Protein AF-A0A922P229-F1 (afdb_monomer)

Mean predicted aligned error: 8.03 Å

Organism: NCBI:txid1509405

Sequence (83 aa):
MLENENEKDKESHRRALALEGVMLLLIDGLAARGTISADEAEDMLRILSKSSDFSAARASGSLRIVNQLRRLRGGDGLATPGA

Radius of gyration: 17.43 Å; Cα contacts (8 Å, |Δi|>4): 48; chains: 1; bounding box: 57×18×44 Å

Foldseek 3Di:
DVVVVVVVVVVVVVVVVVVLVVVLVVLLVCCLVVVDDLVVSLVVLVVQLVPDVVSVVSSVVSNVSSVVSCCVVVPVVVPPPPD

Solvent-accessible surface area (backbone atoms only — not comparable to full-atom values): 4659 Å² total; per-residue (Å²): 121,71,68,65,54,56,52,51,52,53,51,53,50,53,50,51,56,49,52,50,54,51,50,53,53,48,43,51,52,33,34,75,72,61,79,39,51,46,66,62,41,46,54,56,36,59,56,48,28,72,75,38,74,69,37,28,59,55,31,53,55,52,48,52,50,39,52,50,51,44,43,55,71,73,56,53,64,74,73,54,92,87,122

Secondary structure (DSSP, 8-state):
-HHHHHHHHHHHHHHHHHHHHHHHHHHHHHHHHTSS-HHHHHHHHHHHTTS-HHHHHHHHHHHHHHHHHHHHHTTGGG--TT-

Structure (mmCIF, N/CA/C/O backbone):
data_AF-A0A922P229-F1
#
_entry.id   AF-A0A922P229-F1
#
loop_
_atom_site.group_PDB
_atom_site.id
_atom_site.type_symbol
_atom_site.label_atom_id
_atom_site.label_alt_id
_atom_site.label_comp_id
_atom_site.label_asym_id
_atom_site.label_entity_id
_atom_site.label_seq_id
_atom_site.pdbx_PDB_ins_code
_atom_site.Cartn_x
_atom_site.Cartn_y
_atom_site.Cartn_z
_atom_site.occupancy
_atom_site.B_iso_or_equiv
_atom_site.auth_seq_id
_atom_site.auth_comp_id
_atom_site.auth_asym_id
_atom_site.auth_atom_id
_atom_site.pdbx_PDB_model_num
ATOM 1 N N . MET A 1 1 ? 26.708 -4.523 -29.082 1.00 56.22 1 MET A N 1
ATOM 2 C CA . MET A 1 1 ? 26.881 -4.601 -27.611 1.00 56.22 1 MET A CA 1
ATOM 3 C C . MET A 1 1 ? 25.918 -3.694 -26.840 1.00 56.22 1 MET A C 1
ATOM 5 O O . MET A 1 1 ? 25.501 -4.114 -25.776 1.00 56.22 1 MET A O 1
ATOM 9 N N . LEU A 1 2 ? 25.496 -2.538 -27.376 1.00 60.22 2 LEU A N 1
ATOM 10 C CA . LEU A 1 2 ? 24.592 -1.589 -26.693 1.00 60.22 2 LEU A CA 1
ATOM 11 C C . LEU A 1 2 ? 23.125 -2.055 -26.528 1.00 60.22 2 LEU A C 1
ATOM 13 O O . LEU A 1 2 ? 22.467 -1.667 -25.571 1.00 60.22 2 LEU A O 1
ATOM 17 N N . GLU A 1 3 ? 22.596 -2.905 -27.417 1.00 62.38 3 GLU A N 1
ATOM 18 C CA . GLU A 1 3 ? 21.208 -3.407 -27.294 1.00 62.38 3 GLU A CA 1
ATOM 19 C C . GLU A 1 3 ? 20.993 -4.282 -26.050 1.00 62.38 3 GLU A C 1
ATOM 21 O O . GLU A 1 3 ? 19.953 -4.197 -25.402 1.00 62.38 3 GLU A O 1
ATOM 26 N N . ASN A 1 4 ? 22.005 -5.066 -25.674 1.00 64.25 4 ASN A N 1
ATOM 27 C CA . ASN A 1 4 ? 21.917 -6.039 -24.583 1.00 64.25 4 ASN A CA 1
ATOM 28 C C . ASN A 1 4 ? 21.865 -5.369 -23.194 1.00 64.25 4 ASN A C 1
ATOM 30 O O . ASN A 1 4 ? 21.319 -5.927 -22.244 1.00 64.25 4 ASN A O 1
ATOM 34 N N . GLU A 1 5 ? 22.438 -4.169 -23.063 1.00 66.94 5 GLU A N 1
ATOM 35 C CA . GLU A 1 5 ? 22.378 -3.371 -21.830 1.00 66.94 5 GLU A CA 1
ATOM 36 C C . GLU A 1 5 ? 20.995 -2.731 -21.662 1.00 66.94 5 GLU A C 1
ATOM 38 O O . GLU A 1 5 ? 20.384 -2.838 -20.601 1.00 66.94 5 GLU A O 1
ATOM 43 N N . ASN A 1 6 ? 20.427 -2.197 -22.747 1.00 75.62 6 ASN A N 1
ATOM 44 C CA . ASN A 1 6 ? 19.092 -1.598 -22.741 1.00 75.62 6 ASN A CA 1
ATOM 45 C C . ASN A 1 6 ? 17.984 -2.625 -22.421 1.00 75.62 6 ASN A C 1
ATOM 47 O O . ASN A 1 6 ? 17.003 -2.316 -21.744 1.00 75.62 6 ASN A O 1
ATOM 51 N N . GLU A 1 7 ? 18.122 -3.872 -22.881 1.00 79.88 7 GLU A N 1
ATOM 52 C CA . GLU A 1 7 ? 17.187 -4.945 -22.520 1.00 79.88 7 GLU A CA 1
ATOM 53 C C . GLU A 1 7 ? 17.269 -5.332 -21.038 1.00 79.88 7 GLU A C 1
ATOM 55 O O . GLU A 1 7 ? 16.230 -5.537 -20.397 1.00 79.88 7 GLU A O 1
ATOM 60 N N . LYS A 1 8 ? 18.478 -5.371 -20.464 1.00 82.44 8 LYS A N 1
ATOM 61 C CA . LYS A 1 8 ? 18.679 -5.634 -19.031 1.00 82.44 8 LYS A CA 1
ATOM 62 C C . LYS A 1 8 ? 18.080 -4.543 -18.151 1.00 82.44 8 LYS A C 1
ATOM 64 O O . LYS A 1 8 ? 17.452 -4.868 -17.140 1.00 82.44 8 LYS A O 1
ATOM 69 N N . ASP A 1 9 ? 18.214 -3.282 -18.543 1.00 84.56 9 ASP A N 1
ATOM 70 C CA . ASP A 1 9 ? 17.646 -2.158 -17.796 1.00 84.56 9 ASP A CA 1
ATOM 71 C C . ASP A 1 9 ? 16.114 -2.184 -17.830 1.00 84.56 9 ASP A C 1
ATOM 73 O O . ASP A 1 9 ? 15.459 -2.042 -16.794 1.00 84.56 9 ASP A O 1
ATOM 77 N N . LYS A 1 10 ? 15.521 -2.483 -18.993 1.00 87.56 10 LYS A N 1
ATOM 78 C CA . LYS A 1 10 ? 14.063 -2.651 -19.135 1.00 87.56 10 LYS A CA 1
ATOM 79 C C . LYS A 1 10 ? 13.522 -3.820 -18.316 1.00 87.56 10 LYS A C 1
ATOM 81 O O . LYS A 1 10 ? 12.447 -3.717 -17.724 1.00 87.56 10 LYS A O 1
ATOM 86 N N . GLU A 1 11 ? 14.221 -4.950 -18.291 1.00 88.56 11 GLU A N 1
ATOM 87 C CA . GLU A 1 11 ? 13.838 -6.104 -17.472 1.00 88.56 11 GLU A CA 1
ATOM 88 C C . GLU A 1 11 ? 13.948 -5.794 -15.975 1.00 88.56 11 GLU A C 1
ATOM 90 O O . GLU A 1 11 ? 13.021 -6.081 -15.216 1.00 88.56 11 GLU A O 1
ATOM 95 N N . SER A 1 12 ? 15.033 -5.143 -15.558 1.00 87.31 12 SER A N 1
ATOM 96 C CA . SER A 1 12 ? 15.234 -4.727 -14.166 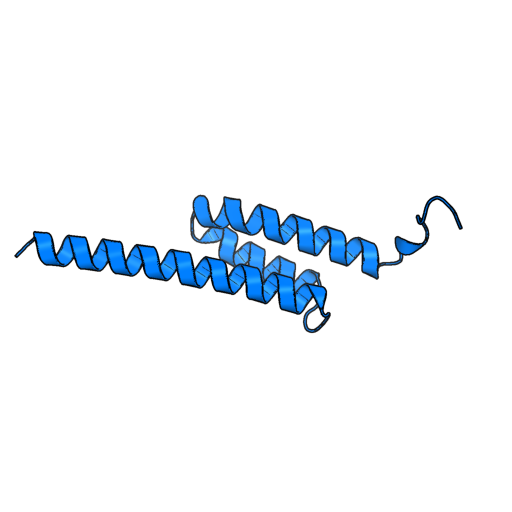1.00 87.31 12 SER A CA 1
ATOM 97 C C . SER A 1 12 ? 14.149 -3.749 -13.717 1.00 87.31 12 SER A C 1
ATOM 99 O O . SER A 1 12 ? 13.572 -3.918 -12.643 1.00 87.31 12 SER A O 1
ATOM 101 N N . HIS A 1 13 ? 13.788 -2.794 -14.577 1.00 86.06 13 HIS A N 1
ATOM 102 C CA . HIS A 1 13 ? 12.690 -1.867 -14.327 1.00 86.06 13 HIS A CA 1
ATOM 103 C C . HIS A 1 13 ? 11.343 -2.593 -14.190 1.00 86.06 13 HIS A C 1
ATOM 105 O O . HIS A 1 13 ? 10.621 -2.376 -13.218 1.00 86.06 13 HIS A O 1
ATOM 111 N N . ARG A 1 14 ? 11.016 -3.525 -15.099 1.00 87.25 14 ARG A N 1
ATOM 112 C CA . ARG A 1 14 ? 9.783 -4.332 -15.004 1.00 87.25 14 ARG A CA 1
ATOM 113 C C . ARG A 1 14 ? 9.708 -5.125 -13.699 1.00 87.25 14 ARG A C 1
ATOM 115 O O . ARG A 1 14 ? 8.654 -5.148 -13.063 1.00 87.25 14 ARG A O 1
ATOM 122 N N . ARG A 1 15 ? 10.815 -5.740 -13.274 1.00 90.62 15 ARG A N 1
ATOM 123 C CA . ARG A 1 15 ? 10.886 -6.482 -12.005 1.00 90.62 15 ARG A CA 1
ATOM 124 C C . ARG A 1 15 ? 10.704 -5.577 -10.796 1.00 90.62 15 ARG A C 1
ATOM 126 O O . ARG A 1 15 ? 9.975 -5.952 -9.883 1.00 90.62 15 ARG A O 1
ATOM 133 N N . ALA A 1 16 ? 11.306 -4.389 -10.807 1.00 87.38 16 ALA A N 1
ATOM 134 C CA . ALA A 1 16 ? 11.123 -3.407 -9.743 1.00 87.38 16 ALA A CA 1
ATOM 135 C C . ALA A 1 16 ? 9.643 -3.007 -9.601 1.00 87.38 16 ALA A C 1
ATOM 137 O O . ALA A 1 16 ? 9.100 -3.037 -8.499 1.00 87.38 16 ALA A O 1
ATOM 138 N N . LEU A 1 17 ? 8.957 -2.742 -10.719 1.00 86.94 17 LEU A N 1
ATOM 139 C CA . LEU A 1 17 ? 7.530 -2.404 -10.711 1.00 86.94 17 LEU A CA 1
ATOM 140 C C . LEU A 1 17 ? 6.637 -3.552 -10.225 1.00 86.94 17 LEU A C 1
ATOM 142 O O . LEU A 1 17 ? 5.606 -3.292 -9.597 1.00 86.94 17 LEU A O 1
ATOM 146 N N . ALA A 1 18 ? 6.992 -4.799 -10.542 1.00 89.94 18 ALA A N 1
ATOM 147 C CA . ALA A 1 18 ? 6.275 -5.982 -10.072 1.00 89.94 18 ALA A CA 1
ATOM 148 C C . ALA A 1 18 ? 6.470 -6.186 -8.564 1.00 89.94 18 ALA A C 1
ATOM 150 O O . ALA A 1 18 ? 5.497 -6.410 -7.846 1.00 89.94 18 ALA A O 1
ATOM 151 N N . LEU A 1 19 ? 7.708 -6.050 -8.079 1.00 90.81 19 LEU A N 1
ATOM 152 C CA . LEU A 1 19 ? 8.038 -6.137 -6.658 1.00 90.81 19 LEU A CA 1
ATOM 153 C C . LEU A 1 19 ? 7.282 -5.083 -5.849 1.00 90.81 19 LEU A C 1
ATOM 155 O O . LEU A 1 19 ? 6.717 -5.392 -4.803 1.00 90.81 19 LEU A O 1
ATOM 159 N N . GLU A 1 20 ? 7.223 -3.858 -6.357 1.00 89.19 20 GLU A N 1
ATOM 160 C CA . GLU A 1 20 ? 6.441 -2.793 -5.744 1.00 89.19 20 GLU A CA 1
ATOM 161 C C . GLU A 1 20 ? 4.949 -3.148 -5.669 1.00 89.19 20 GLU A C 1
ATOM 163 O O . GLU A 1 20 ? 4.329 -2.989 -4.620 1.00 89.19 20 GLU A O 1
ATOM 168 N N . GLY A 1 21 ? 4.374 -3.687 -6.749 1.00 89.75 21 GLY A N 1
ATOM 169 C CA . GLY A 1 21 ? 2.983 -4.143 -6.748 1.00 89.75 21 GLY A CA 1
ATOM 170 C C . GLY A 1 21 ? 2.716 -5.229 -5.700 1.00 89.75 21 GLY A C 1
ATOM 171 O O . GLY A 1 21 ? 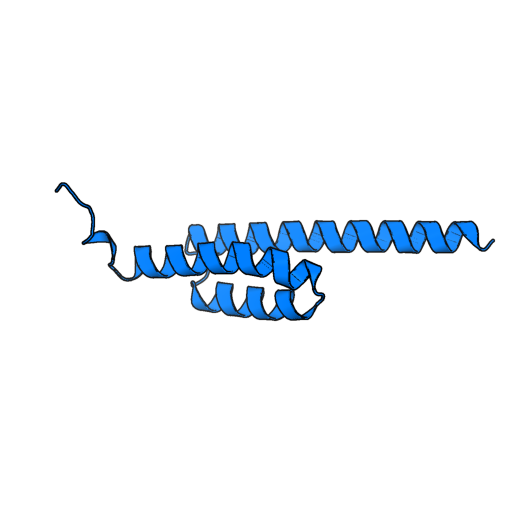1.703 -5.182 -5.005 1.00 89.75 21 GLY A O 1
ATOM 172 N N . VAL A 1 22 ? 3.649 -6.173 -5.538 1.00 94.19 22 VAL A N 1
ATOM 173 C CA . VAL A 1 22 ? 3.579 -7.206 -4.492 1.00 94.19 22 VAL A CA 1
ATOM 174 C C . VAL A 1 22 ? 3.653 -6.584 -3.098 1.00 94.19 22 VAL A C 1
ATOM 176 O O . VAL A 1 22 ? 2.880 -6.973 -2.226 1.00 94.19 22 VAL A O 1
ATOM 179 N N . MET A 1 23 ? 4.533 -5.605 -2.885 1.00 93.75 23 MET A N 1
ATOM 180 C CA . MET A 1 23 ? 4.655 -4.918 -1.596 1.00 93.75 23 MET A CA 1
ATOM 181 C C . MET A 1 23 ? 3.365 -4.203 -1.205 1.00 93.75 23 MET A C 1
ATOM 183 O O . MET A 1 23 ? 2.920 -4.350 -0.071 1.00 93.75 23 MET A O 1
ATOM 187 N N . LEU A 1 24 ? 2.723 -3.498 -2.139 1.00 93.56 24 LEU A N 1
ATOM 188 C CA . LEU A 1 24 ? 1.436 -2.845 -1.883 1.00 93.56 24 LEU A CA 1
ATOM 189 C C . LEU A 1 24 ? 0.362 -3.861 -1.472 1.00 93.56 24 LEU A C 1
ATOM 191 O O . LEU A 1 24 ? -0.294 -3.685 -0.449 1.00 93.56 24 LEU A O 1
ATOM 195 N N . LEU A 1 25 ? 0.249 -4.972 -2.207 1.00 93.62 25 LEU A N 1
ATOM 196 C CA . LEU A 1 25 ? -0.714 -6.032 -1.900 1.00 93.62 25 LEU A CA 1
ATOM 197 C C . LEU A 1 25 ? -0.440 -6.701 -0.542 1.00 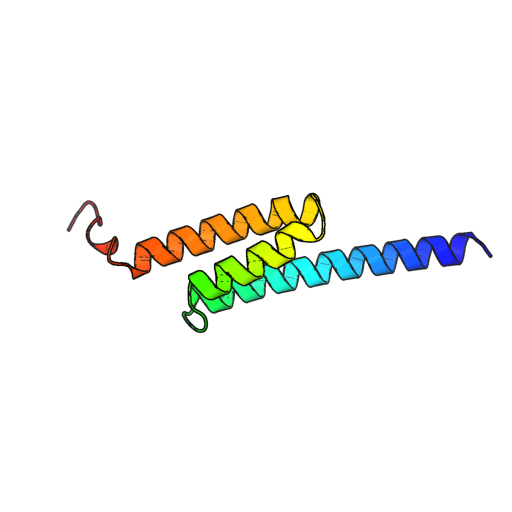93.62 25 LEU A C 1
ATOM 199 O O . LEU A 1 25 ? -1.375 -7.051 0.182 1.00 93.62 25 LEU A O 1
ATOM 203 N N . LEU A 1 26 ? 0.833 -6.874 -0.179 1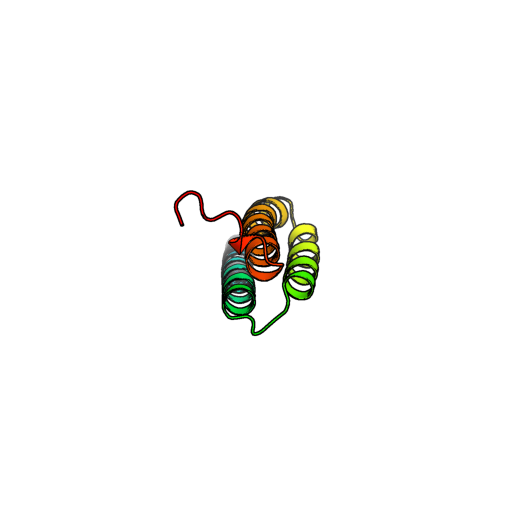.00 96.56 26 LEU A N 1
ATOM 204 C CA . LEU A 1 26 ? 1.224 -7.390 1.131 1.00 96.56 26 LEU A CA 1
ATOM 205 C C . LEU A 1 26 ? 0.856 -6.418 2.252 1.00 96.56 26 LEU A C 1
ATOM 207 O O . LEU A 1 26 ? 0.276 -6.859 3.242 1.00 96.56 26 LEU A O 1
ATOM 211 N N . ILE A 1 27 ? 1.148 -5.124 2.094 1.00 95.69 27 ILE A N 1
ATOM 212 C CA . ILE A 1 27 ? 0.797 -4.088 3.076 1.00 95.69 27 ILE A CA 1
ATOM 213 C C . ILE A 1 27 ? -0.719 -4.062 3.280 1.00 95.69 27 ILE A C 1
ATOM 215 O O . ILE A 1 27 ? -1.179 -4.188 4.415 1.00 95.69 27 ILE A O 1
ATOM 219 N N . ASP A 1 28 ? -1.493 -4.001 2.195 1.00 93.19 28 ASP A N 1
ATOM 220 C CA . ASP A 1 28 ? -2.957 -3.998 2.249 1.00 93.19 28 ASP A CA 1
ATOM 221 C C . ASP A 1 28 ? -3.492 -5.267 2.931 1.00 93.19 28 ASP A C 1
ATOM 223 O O . ASP A 1 28 ? -4.359 -5.198 3.804 1.00 93.19 28 ASP A O 1
ATOM 227 N N . GLY A 1 29 ? -2.942 -6.439 2.594 1.00 93.38 29 GLY A N 1
ATOM 228 C CA . GLY A 1 29 ? -3.347 -7.715 3.183 1.00 93.38 29 GLY A CA 1
ATOM 229 C C . GLY A 1 29 ? -3.005 -7.848 4.671 1.00 93.38 29 GLY A C 1
ATOM 230 O O . GLY A 1 29 ? -3.807 -8.377 5.445 1.00 93.38 29 GLY A O 1
ATOM 231 N N . LEU A 1 30 ? -1.829 -7.376 5.094 1.00 94.75 30 LEU A N 1
ATOM 232 C CA . LEU A 1 30 ? -1.415 -7.368 6.501 1.00 94.75 30 LEU A CA 1
ATOM 233 C C . LEU A 1 30 ? -2.251 -6.377 7.312 1.00 94.75 30 LEU A C 1
ATOM 235 O O . LEU A 1 30 ? -2.737 -6.728 8.393 1.00 94.75 30 LEU A O 1
ATOM 239 N N . ALA A 1 31 ? -2.480 -5.183 6.763 1.00 93.31 31 ALA A N 1
ATOM 240 C CA . ALA A 1 31 ? -3.333 -4.174 7.365 1.00 93.31 31 ALA A CA 1
ATOM 241 C C . ALA A 1 31 ? -4.760 -4.705 7.510 1.00 93.31 31 ALA A C 1
ATOM 243 O O . ALA A 1 31 ? -5.299 -4.653 8.610 1.00 93.31 31 ALA A O 1
ATOM 244 N N . ALA A 1 32 ? -5.353 -5.299 6.468 1.00 91.94 32 ALA A N 1
ATOM 245 C CA . ALA A 1 32 ? -6.718 -5.834 6.481 1.00 91.94 32 ALA A CA 1
ATOM 246 C C . ALA A 1 32 ? -6.923 -6.970 7.494 1.00 91.94 32 ALA A C 1
ATOM 248 O O . ALA A 1 32 ? -7.966 -7.027 8.147 1.00 91.94 32 ALA A O 1
ATOM 249 N N . ARG A 1 33 ? -5.916 -7.828 7.699 1.00 92.44 33 ARG A N 1
ATOM 250 C CA . ARG A 1 33 ? -5.949 -8.885 8.727 1.00 92.44 33 ARG A CA 1
ATOM 251 C C . ARG A 1 33 ? -5.643 -8.389 10.140 1.00 92.44 33 ARG A C 1
ATOM 253 O O . ARG A 1 33 ? -5.849 -9.132 11.091 1.00 92.44 33 ARG A O 1
ATOM 260 N N . GLY A 1 34 ? -5.162 -7.153 10.280 1.00 89.44 34 GLY A N 1
ATOM 261 C CA . GLY A 1 34 ? -4.793 -6.583 11.578 1.00 89.44 34 GLY A CA 1
ATOM 262 C C . GLY A 1 34 ? -3.474 -7.133 12.111 1.00 89.44 34 GLY A C 1
ATOM 263 O O . GLY A 1 34 ? -3.221 -7.050 13.305 1.00 89.44 34 GLY A O 1
ATOM 264 N N . THR A 1 35 ? -2.645 -7.703 11.232 1.00 94.81 35 THR A N 1
ATOM 265 C CA . THR A 1 35 ? -1.283 -8.141 11.564 1.00 94.81 35 THR A CA 1
ATOM 266 C C . THR A 1 35 ? -0.357 -6.946 11.780 1.00 94.81 35 THR A C 1
ATOM 268 O O . THR A 1 35 ? 0.552 -7.027 12.596 1.00 94.81 35 THR A O 1
ATOM 271 N N . ILE A 1 36 ? -0.615 -5.848 11.064 1.00 93.25 36 ILE A N 1
ATOM 272 C CA . ILE A 1 36 ? -0.026 -4.528 11.305 1.00 93.25 36 ILE A CA 1
ATOM 273 C C . ILE A 1 36 ? -1.149 -3.514 11.534 1.00 93.25 36 ILE A C 1
ATOM 275 O O . ILE A 1 36 ? -2.285 -3.697 11.069 1.00 93.25 36 ILE A O 1
ATOM 279 N N . SER A 1 37 ? -0.834 -2.447 12.257 1.00 93.00 37 SER A N 1
ATOM 280 C CA . SER A 1 37 ? -1.732 -1.317 12.473 1.00 93.00 37 SER A CA 1
ATOM 281 C C . SER A 1 37 ? -1.947 -0.510 11.187 1.00 93.00 37 SER A C 1
ATOM 283 O O . SER A 1 37 ? -1.189 -0.601 10.219 1.00 93.00 37 SER A O 1
ATOM 285 N N . ALA A 1 38 ? -3.015 0.292 11.169 1.00 92.31 38 ALA A N 1
ATOM 286 C CA . ALA A 1 38 ? -3.278 1.185 10.044 1.00 92.31 38 ALA A CA 1
ATOM 287 C C . ALA A 1 38 ? -2.202 2.274 9.912 1.00 92.31 38 ALA A C 1
ATOM 289 O O . ALA A 1 38 ? -1.872 2.656 8.795 1.00 92.31 38 ALA A O 1
ATOM 2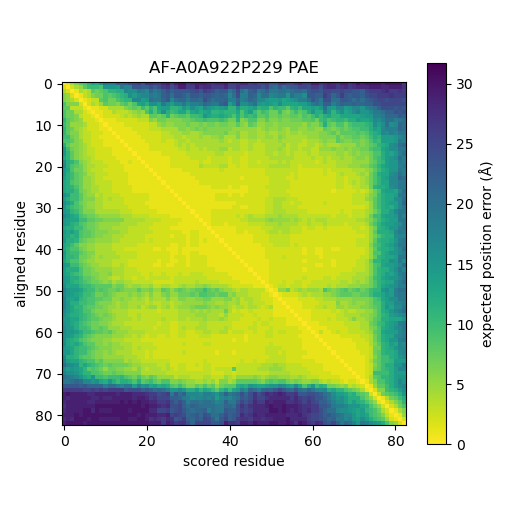90 N N . ASP A 1 39 ? -1.634 2.736 11.026 1.00 93.19 39 ASP A N 1
ATOM 291 C CA . ASP A 1 39 ? -0.608 3.778 11.011 1.00 93.19 39 ASP A CA 1
ATOM 292 C C . ASP A 1 39 ? 0.736 3.223 10.503 1.00 93.19 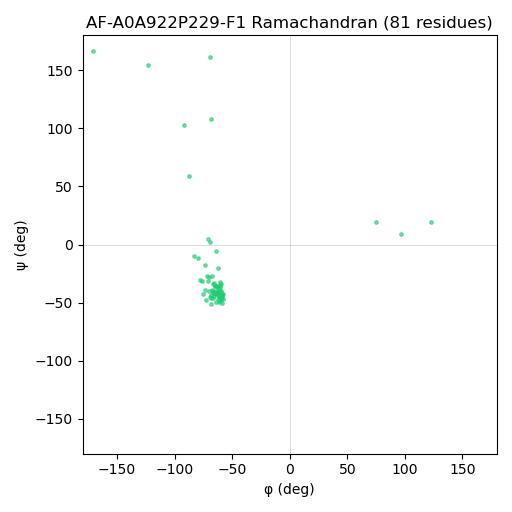39 ASP A C 1
ATOM 294 O O . ASP A 1 39 ? 1.371 3.845 9.657 1.00 93.19 39 ASP A O 1
ATOM 298 N N . GLU A 1 40 ? 1.112 1.993 10.885 1.00 95.25 40 GLU A N 1
ATOM 299 C CA . GLU A 1 40 ? 2.279 1.304 10.302 1.00 95.25 40 GLU A CA 1
ATOM 300 C C . GLU A 1 40 ? 2.122 1.104 8.789 1.00 95.25 40 GLU A C 1
ATOM 302 O O . GLU A 1 40 ? 3.053 1.347 8.019 1.00 95.25 40 GLU A O 1
ATOM 307 N N . ALA A 1 41 ? 0.932 0.693 8.341 1.00 95.81 41 ALA A N 1
ATOM 308 C CA . ALA A 1 41 ? 0.647 0.557 6.917 1.00 95.81 41 ALA A CA 1
ATOM 309 C C . ALA A 1 41 ? 0.724 1.913 6.188 1.00 95.81 41 ALA A C 1
ATOM 311 O O . ALA A 1 41 ? 1.270 1.990 5.087 1.00 95.81 41 ALA A O 1
ATOM 312 N N . GLU A 1 42 ? 0.218 2.988 6.799 1.00 95.38 42 GLU A N 1
ATOM 313 C CA . GLU A 1 42 ? 0.305 4.351 6.266 1.00 95.38 42 GLU A CA 1
ATOM 314 C C . GLU A 1 42 ? 1.765 4.806 6.103 1.00 95.38 42 GLU A C 1
ATOM 316 O O . GLU A 1 42 ? 2.133 5.305 5.034 1.00 95.38 42 GLU A O 1
ATOM 321 N N . ASP A 1 43 ? 2.612 4.586 7.108 1.00 96.00 43 ASP A N 1
ATOM 322 C CA . ASP A 1 43 ? 4.031 4.948 7.067 1.00 96.00 43 ASP A CA 1
ATOM 323 C C . ASP A 1 43 ? 4.782 4.208 5.956 1.00 96.00 43 ASP A C 1
ATOM 325 O O . ASP A 1 43 ? 5.526 4.821 5.180 1.00 96.00 43 ASP A O 1
ATOM 329 N N . MET A 1 44 ? 4.537 2.905 5.804 1.00 95.12 44 MET A N 1
ATOM 330 C CA . MET A 1 44 ? 5.131 2.110 4.726 1.00 95.12 44 MET A CA 1
ATOM 331 C C . MET A 1 44 ? 4.712 2.630 3.343 1.00 95.12 44 MET A C 1
ATOM 333 O O . MET A 1 44 ? 5.552 2.790 2.453 1.00 95.12 44 MET A O 1
ATOM 337 N N . LEU A 1 45 ? 3.432 2.962 3.158 1.00 94.44 45 LEU A N 1
ATOM 338 C CA . LEU A 1 45 ? 2.923 3.509 1.898 1.00 94.44 45 LEU A CA 1
ATOM 339 C C . LEU A 1 45 ? 3.484 4.907 1.594 1.00 94.44 45 LEU A C 1
ATOM 341 O O . LEU A 1 45 ? 3.748 5.220 0.431 1.00 94.44 45 LEU A O 1
ATOM 345 N N . ARG A 1 46 ? 3.725 5.736 2.619 1.00 94.12 46 ARG A N 1
ATOM 346 C CA . ARG A 1 46 ? 4.384 7.049 2.481 1.00 94.12 46 ARG A CA 1
ATOM 347 C C . ARG A 1 46 ? 5.853 6.943 2.081 1.00 94.12 46 ARG A C 1
ATOM 349 O O . ARG A 1 46 ? 6.384 7.881 1.488 1.00 94.12 46 ARG A O 1
ATOM 356 N N . ILE A 1 47 ? 6.528 5.849 2.424 1.00 92.81 47 ILE A N 1
ATOM 357 C CA . ILE A 1 47 ? 7.892 5.584 1.955 1.00 92.81 47 ILE A CA 1
ATOM 358 C C . ILE A 1 47 ? 7.852 5.196 0.476 1.00 92.81 47 ILE A C 1
ATOM 360 O O . ILE A 1 47 ? 8.584 5.780 -0.323 1.00 92.81 47 ILE A O 1
ATOM 364 N N . LEU A 1 48 ? 6.959 4.275 0.096 1.00 90.06 48 LEU A N 1
ATOM 365 C CA . LEU A 1 48 ? 6.819 3.832 -1.294 1.00 90.06 48 LEU A CA 1
ATOM 366 C C . LEU A 1 48 ? 6.434 4.984 -2.230 1.00 90.06 48 LEU A C 1
ATOM 368 O O . LEU A 1 48 ? 7.007 5.116 -3.308 1.00 90.06 48 LEU A O 1
ATOM 372 N N . SER A 1 49 ? 5.541 5.879 -1.799 1.00 90.81 49 SER A N 1
ATOM 373 C CA . SER A 1 49 ? 5.100 7.012 -2.619 1.00 90.81 49 SER A CA 1
ATOM 374 C C . SER A 1 49 ? 6.216 7.991 -2.999 1.00 90.81 49 SER A C 1
ATOM 376 O O . SER A 1 49 ? 6.073 8.719 -3.975 1.00 90.81 49 SER A O 1
ATOM 378 N N . LYS A 1 50 ? 7.343 8.003 -2.277 1.00 90.56 50 LYS A N 1
ATOM 379 C CA . LYS A 1 50 ? 8.497 8.865 -2.580 1.00 90.56 50 LYS A CA 1
ATOM 380 C C . LYS A 1 50 ? 9.420 8.291 -3.655 1.00 90.56 50 LYS A C 1
ATOM 382 O O . LYS A 1 50 ? 10.330 8.989 -4.092 1.00 90.56 50 LYS A O 1
ATOM 387 N N . SER A 1 51 ? 9.224 7.035 -4.062 1.00 82.31 51 SER A N 1
ATOM 388 C CA . SER A 1 51 ? 10.137 6.353 -4.984 1.00 82.31 51 SER A CA 1
ATOM 389 C C . SER A 1 51 ? 9.978 6.794 -6.444 1.00 82.31 51 SER A C 1
ATOM 391 O O . SER A 1 51 ? 10.952 6.744 -7.191 1.00 82.31 51 SER A O 1
ATOM 393 N N . SER A 1 52 ? 8.771 7.174 -6.875 1.00 82.31 52 SER A N 1
ATOM 394 C CA . SER A 1 52 ? 8.472 7.700 -8.217 1.00 82.31 52 SER A CA 1
ATOM 395 C C . SER A 1 52 ? 7.035 8.235 -8.283 1.00 82.31 52 SER A C 1
ATOM 397 O O . SER A 1 52 ? 6.208 7.893 -7.437 1.00 82.31 52 SER A O 1
ATOM 399 N N . ASP A 1 53 ? 6.687 8.993 -9.326 1.00 85.56 53 ASP A N 1
ATOM 400 C CA . ASP A 1 53 ? 5.300 9.442 -9.553 1.00 85.56 53 ASP A CA 1
ATOM 401 C C . ASP A 1 53 ? 4.327 8.266 -9.729 1.00 85.56 53 ASP A C 1
ATOM 403 O O . ASP A 1 53 ? 3.179 8.296 -9.282 1.00 85.56 53 ASP A O 1
ATOM 407 N N . PHE A 1 54 ? 4.799 7.186 -10.350 1.00 83.56 54 PHE A N 1
ATOM 408 C CA . PHE A 1 54 ? 4.007 5.979 -10.546 1.00 83.56 54 PHE A CA 1
ATOM 409 C C . PHE A 1 54 ? 3.770 5.233 -9.227 1.00 83.56 54 PHE A C 1
ATOM 411 O O . PHE A 1 54 ? 2.653 4.790 -8.944 1.00 83.56 54 PHE A O 1
ATOM 418 N N . SER A 1 55 ? 4.802 5.174 -8.387 1.00 83.62 55 SER A N 1
ATOM 419 C CA . SER A 1 55 ? 4.732 4.680 -7.013 1.00 83.62 55 SER A CA 1
ATOM 420 C C . SER A 1 55 ? 3.735 5.480 -6.183 1.00 83.62 55 SER A C 1
ATOM 422 O O . SER A 1 55 ? 2.891 4.905 -5.495 1.00 83.62 55 SER A O 1
ATOM 424 N N . ALA A 1 56 ? 3.773 6.811 -6.296 1.00 87.62 56 ALA A N 1
ATOM 425 C CA . ALA A 1 56 ? 2.845 7.709 -5.619 1.00 87.62 56 ALA A CA 1
ATOM 426 C C . ALA A 1 56 ? 1.391 7.446 -6.031 1.00 87.62 56 ALA A C 1
ATOM 428 O O . ALA A 1 56 ? 0.515 7.328 -5.169 1.00 87.62 56 ALA A O 1
ATOM 429 N N . ALA A 1 57 ? 1.137 7.286 -7.334 1.00 88.81 57 ALA A N 1
ATOM 430 C CA . ALA A 1 57 ? -0.193 6.985 -7.851 1.00 88.81 57 ALA A CA 1
ATOM 431 C C . ALA A 1 57 ? -0.739 5.666 -7.283 1.00 88.81 57 ALA A C 1
ATOM 433 O O . ALA A 1 57 ? -1.876 5.627 -6.808 1.00 88.81 57 ALA A O 1
ATOM 434 N N . ARG A 1 58 ? 0.069 4.600 -7.254 1.00 86.31 58 ARG A N 1
ATOM 435 C CA . ARG A 1 58 ? -0.352 3.305 -6.697 1.00 86.31 58 ARG A CA 1
ATOM 436 C C . ARG A 1 58 ? -0.547 3.351 -5.181 1.00 86.31 58 ARG A C 1
ATOM 438 O O . ARG A 1 58 ? -1.583 2.906 -4.690 1.00 86.31 58 ARG A O 1
ATOM 445 N N . ALA A 1 59 ? 0.400 3.941 -4.452 1.00 91.56 59 ALA A N 1
ATOM 446 C CA . ALA A 1 59 ? 0.330 4.081 -3.000 1.00 91.56 59 ALA A CA 1
ATOM 447 C C . ALA A 1 59 ? -0.897 4.893 -2.560 1.00 91.56 59 ALA A C 1
ATOM 449 O O . ALA A 1 59 ? -1.478 4.602 -1.518 1.00 91.56 59 ALA A O 1
ATOM 450 N N . SER A 1 60 ? -1.348 5.865 -3.365 1.00 91.00 60 SER A N 1
ATOM 451 C CA . SER A 1 60 ? -2.571 6.628 -3.080 1.00 91.00 60 SER A CA 1
ATOM 452 C C . SER A 1 60 ? -3.828 5.746 -2.992 1.00 91.00 60 SER A C 1
ATOM 454 O O . SER A 1 60 ? -4.709 6.004 -2.167 1.00 91.00 60 SER A O 1
ATOM 456 N N . GLY A 1 61 ? -3.896 4.676 -3.794 1.00 90.69 61 GLY A N 1
ATOM 457 C CA . GLY A 1 61 ? -4.981 3.696 -3.759 1.00 90.69 61 GLY A CA 1
ATOM 458 C C . GLY A 1 61 ? -4.968 2.875 -2.470 1.00 90.69 61 GLY A C 1
ATOM 459 O O . GLY A 1 61 ? -5.974 2.834 -1.761 1.00 90.69 61 GLY A O 1
ATOM 460 N N . SER A 1 62 ? -3.817 2.300 -2.120 1.00 91.06 62 SER A N 1
ATOM 461 C CA . SER A 1 62 ? -3.632 1.553 -0.867 1.00 91.06 62 SER A CA 1
ATOM 462 C C . SER A 1 62 ? -3.853 2.433 0.371 1.00 91.06 62 SER A C 1
ATOM 464 O O . SER A 1 62 ? -4.529 2.028 1.314 1.00 91.06 62 SER A O 1
ATOM 466 N N . LEU A 1 63 ? -3.425 3.703 0.344 1.00 94.19 63 LEU A N 1
ATOM 467 C CA . LEU A 1 63 ? -3.681 4.660 1.429 1.00 94.19 63 LEU A CA 1
ATOM 468 C C . LEU A 1 63 ? -5.179 4.876 1.654 1.00 94.19 63 LEU A C 1
ATOM 470 O O . LEU A 1 63 ? -5.624 5.016 2.794 1.00 94.19 63 LEU A O 1
ATOM 474 N N . ARG A 1 64 ? -5.988 4.890 0.589 1.00 93.44 64 ARG A N 1
ATOM 475 C CA . ARG A 1 64 ? -7.448 4.976 0.717 1.00 93.44 64 ARG A CA 1
ATOM 476 C C . ARG A 1 64 ? -8.018 3.744 1.427 1.00 93.44 64 ARG A C 1
A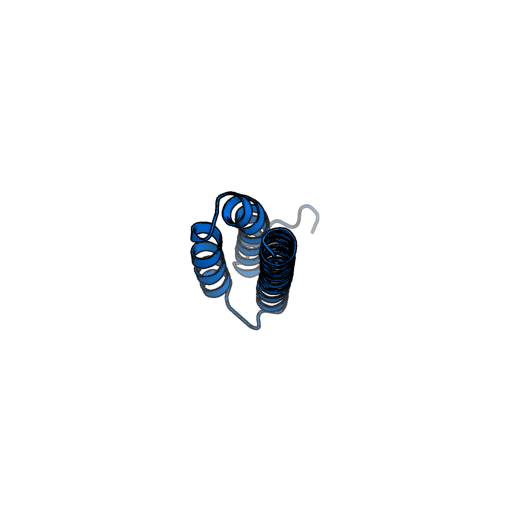TOM 478 O O . ARG A 1 64 ? -8.887 3.900 2.283 1.00 93.44 64 ARG A O 1
ATOM 485 N N . ILE A 1 65 ? -7.520 2.549 1.107 1.00 91.75 65 ILE A N 1
ATOM 486 C CA . ILE A 1 65 ? -7.941 1.288 1.741 1.00 91.75 65 ILE A CA 1
ATOM 487 C C . ILE A 1 65 ? -7.576 1.292 3.228 1.00 91.75 65 ILE A C 1
ATOM 489 O O . ILE A 1 65 ? -8.442 1.059 4.070 1.00 91.75 65 ILE A O 1
ATOM 493 N N . VAL A 1 66 ? -6.330 1.628 3.566 1.00 92.50 66 VAL A N 1
ATOM 494 C CA . VAL A 1 66 ? -5.848 1.709 4.955 1.00 92.50 66 VAL A CA 1
ATOM 495 C C . VAL A 1 66 ? -6.659 2.717 5.774 1.00 92.50 66 VAL A C 1
ATOM 497 O O . VAL A 1 66 ? -7.083 2.410 6.888 1.00 92.50 66 VAL A O 1
ATOM 500 N N . ASN A 1 67 ? -6.966 3.885 5.204 1.00 92.56 67 ASN A N 1
ATOM 501 C CA . ASN A 1 67 ? -7.833 4.872 5.848 1.00 92.56 67 ASN A CA 1
ATOM 502 C C . ASN A 1 67 ? -9.238 4.326 6.125 1.00 92.56 67 ASN A C 1
ATOM 504 O O . ASN A 1 67 ? -9.785 4.548 7.207 1.00 92.56 67 ASN A O 1
ATOM 508 N N . GLN A 1 68 ? -9.818 3.589 5.176 1.00 91.19 68 GLN A N 1
ATOM 509 C CA . GLN A 1 68 ? -11.122 2.960 5.370 1.00 91.19 68 GLN A CA 1
ATOM 510 C C . GLN A 1 68 ? -11.068 1.885 6.464 1.00 91.19 68 GLN A C 1
ATOM 512 O O . GLN A 1 68 ? -11.950 1.840 7.318 1.00 91.19 68 GLN A O 1
ATOM 517 N N . LEU A 1 69 ? -10.016 1.062 6.492 1.00 89.69 69 LEU A N 1
ATOM 518 C CA . LEU A 1 69 ? -9.796 0.070 7.550 1.00 89.69 69 LEU A CA 1
ATOM 519 C C . LEU A 1 69 ? -9.671 0.728 8.928 1.00 89.69 69 LEU A C 1
ATOM 521 O O . LEU A 1 69 ? -10.269 0.242 9.889 1.00 89.69 69 LEU A O 1
ATOM 525 N N . ARG A 1 70 ? -8.942 1.848 9.023 1.00 89.88 70 ARG A N 1
ATOM 526 C CA . ARG A 1 70 ? -8.811 2.634 10.259 1.00 89.88 70 ARG A CA 1
ATOM 527 C C . ARG A 1 70 ? -10.172 3.099 10.766 1.00 89.88 70 ARG A C 1
ATOM 529 O O . ARG A 1 70 ? -10.470 2.910 11.941 1.00 89.88 70 ARG A O 1
ATOM 536 N N . ARG A 1 71 ? -11.016 3.637 9.882 1.00 88.56 71 ARG A N 1
ATOM 537 C CA . ARG A 1 71 ? -12.382 4.062 10.233 1.00 88.56 71 ARG A CA 1
ATOM 538 C C . ARG A 1 71 ? -13.236 2.899 10.732 1.00 88.56 71 ARG A C 1
ATOM 540 O O . ARG A 1 71 ? -13.816 2.988 11.807 1.00 88.56 71 ARG A O 1
ATOM 547 N N . LEU A 1 72 ? -13.256 1.789 9.993 1.00 85.25 72 LEU A N 1
ATOM 548 C CA . LEU A 1 72 ? -14.045 0.608 10.358 1.00 85.25 72 LEU A CA 1
ATOM 549 C C . LEU A 1 72 ? -13.635 0.034 11.725 1.00 85.25 72 LEU A C 1
ATOM 551 O O . LEU A 1 72 ? -14.495 -0.347 12.514 1.00 85.25 72 LEU A O 1
ATOM 555 N N . ARG A 1 73 ? -12.332 0.004 12.029 1.00 81.25 73 ARG A N 1
ATOM 556 C CA . ARG A 1 73 ? -11.804 -0.495 13.312 1.00 81.25 73 ARG A CA 1
ATOM 557 C C . ARG A 1 73 ? -11.947 0.486 14.466 1.00 81.25 73 ARG A C 1
ATOM 559 O O . ARG A 1 73 ? -12.098 0.050 15.600 1.00 81.25 73 ARG A O 1
ATOM 566 N N . GLY A 1 74 ? -11.909 1.785 14.185 1.00 72.75 74 GLY A N 1
ATOM 567 C CA . GLY A 1 74 ? -12.064 2.851 15.175 1.00 72.75 74 GLY A CA 1
ATOM 568 C C . GLY A 1 74 ? -13.481 3.002 15.739 1.00 72.75 74 GLY A C 1
ATOM 569 O O . GLY A 1 74 ? -13.711 3.921 16.515 1.00 72.75 74 GLY A O 1
ATOM 570 N N . GLY A 1 75 ? -14.425 2.127 15.373 1.00 61.28 75 GLY A N 1
ATOM 571 C CA . GLY A 1 75 ? -15.787 2.139 15.912 1.00 61.28 75 GLY A CA 1
ATOM 572 C C . GLY A 1 75 ? -16.826 2.862 15.049 1.00 61.28 75 GLY A C 1
ATOM 573 O O . GLY A 1 75 ? -17.973 2.976 15.470 1.00 61.28 75 GLY A O 1
ATOM 574 N N . ASP A 1 76 ? -16.495 3.256 13.813 1.00 53.09 76 ASP A N 1
ATOM 575 C CA . ASP A 1 76 ? -17.474 3.799 12.847 1.00 53.09 76 ASP A CA 1
ATOM 576 C C . ASP A 1 76 ? -18.473 2.713 12.355 1.00 53.09 76 ASP A C 1
ATOM 578 O O . ASP A 1 76 ? -19.365 2.983 11.558 1.00 53.09 76 ASP A O 1
ATOM 582 N N . GLY A 1 77 ? -18.371 1.477 12.871 1.00 50.19 77 GLY 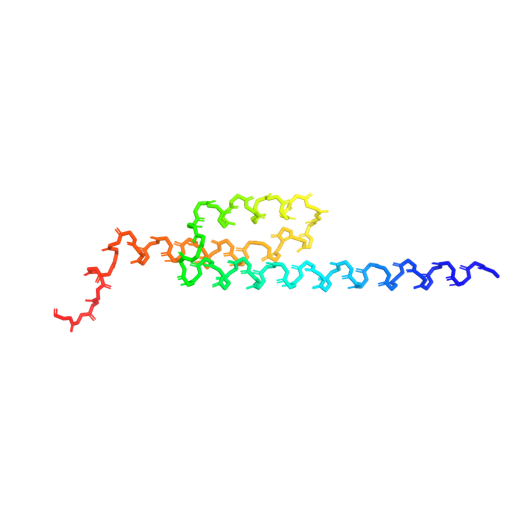A N 1
ATOM 583 C CA . GLY A 1 77 ? -19.376 0.411 12.735 1.00 50.19 77 GLY A CA 1
ATOM 584 C C . GLY A 1 77 ? -20.727 0.712 13.407 1.00 50.19 77 GLY A C 1
ATOM 585 O O . GLY A 1 77 ? -21.679 -0.042 13.224 1.00 50.19 77 GLY A O 1
ATOM 586 N N . LEU A 1 78 ? -20.847 1.825 14.143 1.00 48.38 78 LEU A N 1
ATOM 587 C CA . LEU A 1 78 ? -22.139 2.368 14.587 1.00 48.38 78 LEU A CA 1
ATOM 588 C C . LEU A 1 78 ? -22.930 3.032 13.450 1.00 48.38 78 LEU A C 1
ATOM 590 O O . LEU A 1 78 ? -24.145 3.172 13.555 1.00 48.38 78 LEU A O 1
ATOM 594 N N . ALA A 1 79 ? -22.283 3.381 12.337 1.00 53.09 79 ALA A N 1
ATOM 595 C CA . ALA A 1 79 ? -22.964 3.767 11.109 1.00 53.09 79 ALA A CA 1
ATOM 596 C C . ALA A 1 79 ? -23.254 2.519 10.263 1.00 53.09 79 ALA A C 1
ATOM 598 O O . ALA A 1 79 ? -22.800 2.403 9.127 1.00 53.09 79 ALA A O 1
ATOM 599 N N . THR A 1 80 ? -24.009 1.571 10.819 1.00 46.53 80 THR A N 1
ATOM 600 C CA . THR A 1 80 ? -24.756 0.618 9.992 1.00 46.53 80 THR A CA 1
ATOM 601 C C . THR A 1 80 ? -26.134 1.247 9.780 1.00 46.53 80 THR A C 1
ATOM 603 O O . THR A 1 80 ? -26.927 1.256 10.721 1.00 46.53 80 THR A O 1
ATOM 606 N N . PRO A 1 81 ? -26.461 1.844 8.617 1.00 46.09 81 PRO A N 1
ATOM 607 C CA . PRO A 1 81 ? -27.824 2.286 8.368 1.00 46.09 81 PRO A CA 1
ATOM 608 C C . PRO A 1 81 ? -28.693 1.029 8.246 1.00 46.09 81 PRO A C 1
ATOM 610 O O . PRO A 1 81 ? -28.573 0.298 7.264 1.00 46.09 81 PRO A O 1
ATOM 613 N N . GLY A 1 82 ? -29.534 0.764 9.249 1.00 58.12 82 GLY A N 1
ATOM 614 C CA . GLY A 1 82 ? -30.541 -0.304 9.195 1.00 58.12 82 GLY A CA 1
ATOM 615 C C . GLY A 1 82 ? -30.498 -1.381 10.285 1.00 58.12 82 GLY A C 1
ATOM 616 O O . GLY A 1 82 ? -31.077 -2.438 10.052 1.00 58.12 82 GLY A O 1
ATOM 617 N N . ALA A 1 83 ? -29.856 -1.147 11.435 1.00 38.97 83 ALA A N 1
ATOM 618 C CA . ALA A 1 83 ? -30.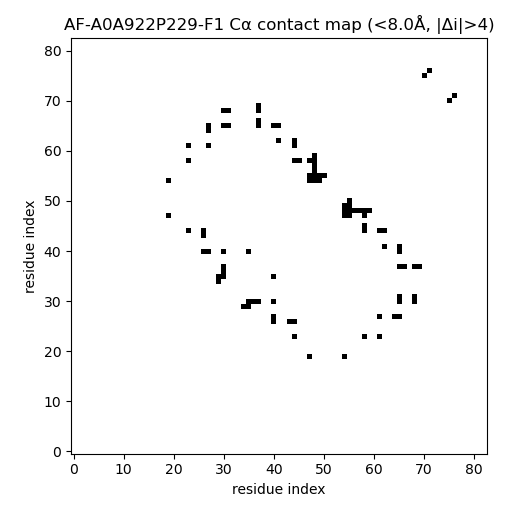051 -1.962 12.642 1.00 38.97 83 ALA A CA 1
ATOM 619 C C . ALA A 1 83 ? -30.966 -1.249 13.648 1.00 38.97 83 ALA A C 1
ATOM 621 O O . ALA A 1 83 ? -30.850 -0.006 13.752 1.00 38.97 83 ALA A O 1
#

pLDDT: mean 83.97, std 14.26, range [38.97, 96.56]